Protein AF-A8UHF2-F1 (afdb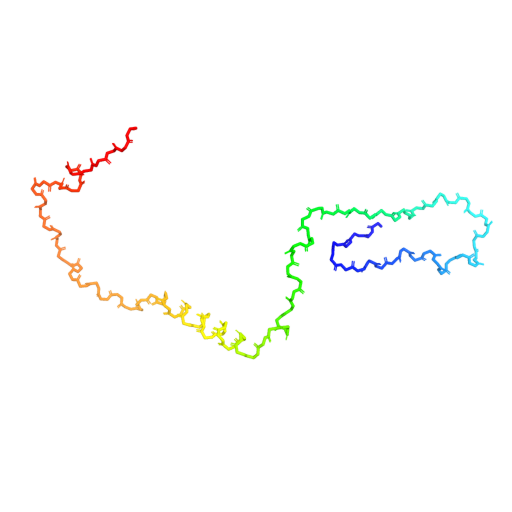_monomer_lite)

Sequence (101 aa):
MDVAIFSEVEKCAMEAFEMEQAEITKKSCCKDEIDVLEGLNQLTTNSFEDLDDIQKQVLFAYSYAYINLFEGLANSVIPHKDYSPPNLIKDIQVLDETYLI

Secondary structure (DSSP, 8-state):
----SSSPPPPPTTTTTTTT-TT--------------TTGGGS----GGGS-HHHHHHHHHHHHHHHHHT---TT---TTTTPPPP--SS-HHHHT-----

Foldseek 3Di:
DFDDDPDDDDDDPCVVVVVPPPDDPDDPPDDDDDDDDPPCVPDDPDDPVNDDPVRNVCVVVVVVCVVVVPPPDPDPPPVCPVPDPPDDPDDVCVVPDDDDD

Structure (mmCIF, N/CA/C/O backbone):
data_AF-A8UHF2-F1
#
_entry.id   AF-A8UHF2-F1
#
loop_
_atom_site.group_PDB
_atom_site.id
_atom_site.type_symbol
_atom_site.label_atom_id
_atom_site.label_alt_id
_atom_site.label_comp_id
_atom_site.label_asym_id
_atom_site.label_entity_id
_atom_site.label_seq_id
_atom_site.pdbx_PDB_ins_code
_atom_site.Cartn_x
_atom_site.Cartn_y
_atom_site.Cartn_z
_atom_site.occupancy
_atom_site.B_iso_or_equiv
_atom_site.auth_seq_id
_atom_site.auth_comp_id
_atom_site.auth_asym_id
_atom_site.auth_atom_id
_atom_site.pdbx_PDB_model_num
ATOM 1 N N . MET A 1 1 ? -24.783 22.459 20.711 1.00 59.94 1 MET A N 1
ATOM 2 C CA . MET A 1 1 ? -25.272 21.524 19.679 1.00 59.94 1 MET A CA 1
ATOM 3 C C . MET A 1 1 ? -24.031 20.795 19.266 1.00 59.94 1 MET A C 1
ATOM 5 O O . MET A 1 1 ? -23.180 21.371 18.600 1.00 59.94 1 MET A O 1
ATOM 9 N N . ASP A 1 2 ? -23.891 19.609 19.824 1.00 59.12 2 ASP A N 1
ATOM 10 C CA . ASP A 1 2 ? -22.667 18.834 19.833 1.00 59.12 2 ASP A CA 1
ATOM 11 C C . ASP A 1 2 ? -22.968 17.598 18.997 1.00 59.12 2 ASP A C 1
ATOM 13 O O . ASP A 1 2 ? -23.992 16.946 19.198 1.00 59.12 2 ASP A O 1
ATOM 17 N N . VAL A 1 3 ? -22.140 17.344 17.987 1.00 68.56 3 VAL A N 1
ATOM 18 C CA . VAL A 1 3 ? -22.387 16.298 16.992 1.00 68.56 3 VAL A CA 1
ATOM 19 C C . VAL A 1 3 ? -21.206 15.343 17.020 1.00 68.56 3 VAL A C 1
ATOM 21 O O . VAL A 1 3 ? -20.083 15.743 16.717 1.00 68.56 3 VAL A O 1
ATOM 24 N N . ALA A 1 4 ? -21.460 14.081 17.355 1.00 66.94 4 ALA A N 1
ATOM 25 C CA . ALA A 1 4 ? -20.502 13.001 17.167 1.00 66.94 4 ALA A CA 1
ATOM 2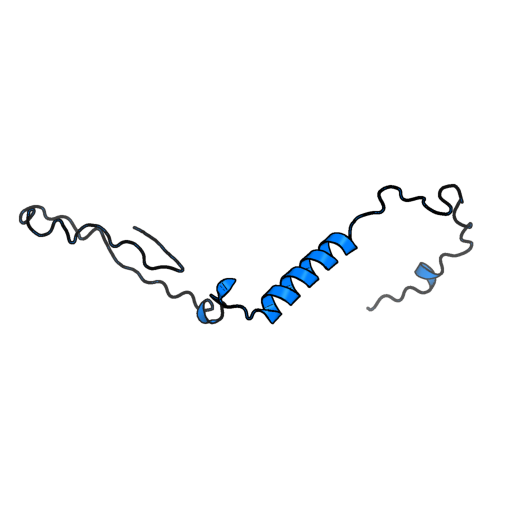6 C C . ALA A 1 4 ? -21.122 11.903 16.302 1.00 66.94 4 ALA A C 1
ATOM 28 O O . ALA A 1 4 ? -22.307 11.601 16.402 1.00 66.94 4 ALA A O 1
ATOM 29 N N . ILE A 1 5 ? -20.295 11.339 15.424 1.00 69.62 5 ILE A N 1
ATOM 30 C CA . ILE A 1 5 ? -20.711 10.353 14.417 1.00 69.62 5 ILE A CA 1
ATOM 31 C C . ILE A 1 5 ? -20.397 8.921 14.886 1.00 69.62 5 ILE A C 1
ATOM 33 O O . ILE A 1 5 ? -21.080 7.982 14.494 1.00 69.62 5 ILE A O 1
ATOM 37 N N . PHE A 1 6 ? -19.380 8.746 15.741 1.00 69.81 6 PHE A N 1
ATOM 38 C CA . PHE A 1 6 ? -18.844 7.428 16.123 1.00 69.81 6 PHE A CA 1
ATOM 39 C C . PHE A 1 6 ? -18.702 7.213 17.637 1.00 69.81 6 PHE A C 1
ATOM 41 O O . PHE A 1 6 ? -18.254 6.153 18.064 1.00 69.81 6 PHE A O 1
ATOM 48 N N . SER A 1 7 ? -19.042 8.206 18.456 1.00 65.31 7 SER A N 1
ATOM 49 C CA . SER A 1 7 ? -18.893 8.159 19.912 1.00 65.31 7 SER A CA 1
ATOM 50 C C . SER A 1 7 ? -20.069 8.850 20.584 1.00 65.31 7 SER A C 1
ATOM 52 O O . SER A 1 7 ? -20.721 9.695 19.971 1.00 65.31 7 SER A O 1
ATOM 54 N N . GLU A 1 8 ? -20.322 8.523 21.849 1.00 64.31 8 GLU A N 1
ATOM 55 C CA . GLU A 1 8 ? -21.281 9.287 22.644 1.00 64.31 8 GLU A CA 1
ATOM 56 C C . GLU A 1 8 ? -20.810 10.741 22.766 1.00 64.31 8 GLU A C 1
ATOM 58 O O . GLU A 1 8 ? -19.623 11.013 22.972 1.00 64.31 8 GLU A O 1
ATOM 63 N N . VAL A 1 9 ? -21.742 11.674 22.579 1.00 70.12 9 VAL A N 1
ATOM 64 C CA . VAL A 1 9 ? -21.490 13.104 22.759 1.00 70.12 9 VAL A CA 1
ATOM 65 C C . VAL A 1 9 ? -21.748 13.478 24.209 1.00 70.12 9 VAL A C 1
ATOM 67 O O . VAL A 1 9 ? -22.684 12.978 24.835 1.00 70.12 9 VAL A O 1
ATOM 70 N N . GLU A 1 10 ? -20.933 14.385 24.736 1.00 66.25 10 GLU A N 1
ATOM 71 C CA . GLU A 1 10 ? -21.162 14.962 26.054 1.00 66.25 10 GLU A CA 1
ATOM 72 C C . GLU A 1 10 ? -22.504 15.705 26.048 1.00 66.25 10 GLU A C 1
ATOM 74 O O . GLU A 1 10 ? -22.753 16.576 25.209 1.00 66.25 10 GLU A O 1
ATOM 79 N N . LYS A 1 11 ? -23.411 15.309 26.946 1.00 66.62 11 LYS A N 1
ATOM 80 C CA . LYS A 1 11 ? -24.748 15.899 27.007 1.00 66.62 11 LYS A CA 1
ATOM 81 C C . LYS A 1 11 ? -24.654 17.367 27.411 1.00 66.62 11 LYS A C 1
ATOM 83 O O . LYS A 1 11 ? -23.874 17.746 28.282 1.00 66.62 11 LYS A O 1
ATOM 88 N N . CYS A 1 12 ? -25.504 18.187 26.796 1.00 64.88 12 CYS A N 1
ATOM 89 C CA . CYS A 1 12 ? -25.688 19.593 27.142 1.00 64.88 12 CYS A CA 1
ATOM 90 C C . CYS A 1 12 ? -25.879 19.732 28.667 1.00 64.88 12 CYS A C 1
ATOM 92 O O . CYS A 1 12 ? -26.766 19.102 29.237 1.00 64.88 12 CYS A O 1
ATOM 94 N N . ALA A 1 13 ? -25.034 20.539 29.321 1.00 61.38 13 ALA A N 1
ATOM 95 C CA . ALA A 1 13 ? -24.869 20.653 30.780 1.00 61.38 13 ALA A CA 1
ATOM 96 C C . ALA A 1 13 ? -26.072 21.261 31.550 1.00 61.38 13 ALA A C 1
ATOM 98 O O . ALA A 1 13 ? -25.900 22.008 32.513 1.00 61.38 13 ALA A O 1
ATO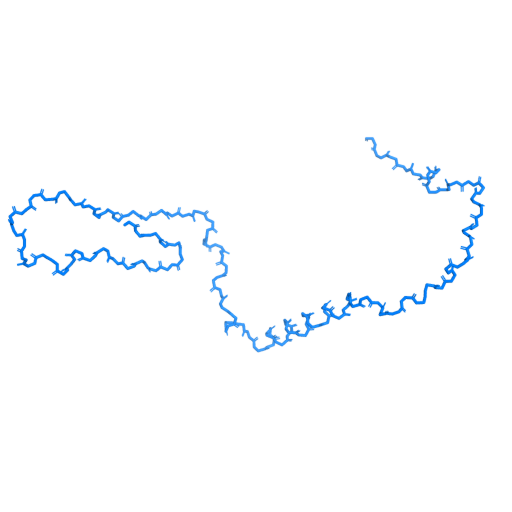M 99 N N . MET A 1 14 ? -27.304 20.976 31.126 1.00 58.66 14 MET A N 1
ATOM 100 C CA . MET A 1 14 ? -28.538 21.428 31.770 1.00 58.66 14 MET A CA 1
ATOM 101 C C . MET A 1 14 ? -28.940 20.583 32.981 1.00 58.66 14 MET A C 1
ATOM 103 O O . MET A 1 14 ? -29.608 21.114 33.864 1.00 58.66 14 MET A O 1
ATOM 107 N N . GLU A 1 15 ? -28.482 19.333 33.091 1.00 55.38 15 GLU A N 1
ATOM 108 C CA . GLU A 1 15 ? -28.814 18.456 34.230 1.00 55.38 15 GLU A CA 1
ATOM 109 C C . GLU A 1 15 ? -28.285 19.006 35.577 1.00 55.38 15 GLU A C 1
ATOM 111 O O . GLU A 1 15 ? -28.836 18.710 36.634 1.00 55.38 15 GLU A O 1
ATOM 116 N N . ALA A 1 16 ? -27.263 19.874 35.561 1.00 52.41 16 ALA A N 1
ATOM 117 C CA . ALA A 1 16 ? -26.703 20.501 36.765 1.00 52.41 16 ALA A CA 1
ATOM 118 C C . ALA A 1 16 ? -27.409 21.806 37.197 1.00 52.41 16 ALA A C 1
ATOM 120 O O . ALA A 1 16 ? -27.180 22.280 38.308 1.00 52.41 16 ALA A O 1
ATOM 121 N N . PHE A 1 17 ? -28.254 22.400 36.344 1.00 48.91 17 PHE A N 1
ATOM 122 C CA . PHE A 1 17 ? -28.869 23.718 36.583 1.00 48.91 17 PHE A CA 1
ATOM 123 C C . PHE A 1 17 ? -30.347 23.663 37.005 1.00 48.91 17 PHE A C 1
ATOM 125 O O . PHE A 1 17 ? -30.920 24.700 37.351 1.00 48.91 17 PHE A O 1
ATOM 132 N N . GLU A 1 18 ? -30.971 22.479 37.029 1.00 50.31 18 GLU A N 1
ATOM 133 C CA . GLU A 1 18 ? -32.400 22.323 37.352 1.00 50.31 18 GLU A CA 1
ATOM 134 C C . GLU A 1 18 ? -32.764 22.677 38.808 1.00 50.31 18 GLU A C 1
ATOM 136 O O . GLU A 1 18 ? -33.935 22.917 39.096 1.00 50.31 18 GLU A O 1
ATOM 141 N N . MET A 1 19 ? -31.794 22.789 39.726 1.00 47.03 19 MET A N 1
ATOM 142 C CA . MET A 1 19 ? -32.079 23.155 41.123 1.00 47.03 19 MET A CA 1
ATOM 143 C C . MET A 1 19 ? -32.207 24.664 41.401 1.00 47.03 19 MET A C 1
ATOM 145 O O . MET A 1 19 ? -32.701 25.010 42.470 1.00 47.03 19 MET A O 1
ATOM 149 N N . GLU A 1 20 ? -31.815 25.572 40.493 1.00 46.84 20 GLU A N 1
ATOM 150 C CA . GLU A 1 20 ? -31.708 27.008 40.846 1.00 46.84 20 GLU A CA 1
ATOM 151 C C . GLU A 1 20 ? -32.494 28.009 39.975 1.00 46.84 20 GLU A C 1
ATOM 153 O O . GLU A 1 20 ? -32.496 29.197 40.290 1.00 46.84 20 GLU A O 1
ATOM 158 N N . GLN A 1 21 ? -33.200 27.606 38.912 1.00 45.44 21 GLN A N 1
ATOM 159 C CA . GLN A 1 21 ? -33.821 28.576 37.980 1.00 45.44 21 GLN A CA 1
ATOM 160 C C . GLN A 1 21 ? -35.299 28.317 37.654 1.00 45.44 21 GLN A C 1
ATOM 162 O O . GLN A 1 21 ? -35.717 28.363 36.500 1.00 45.44 21 GLN A O 1
ATOM 167 N N . ALA A 1 22 ? -36.129 28.165 38.688 1.00 47.22 22 ALA A N 1
ATOM 168 C CA . ALA A 1 22 ? -37.589 28.078 38.557 1.00 47.22 22 ALA A CA 1
ATOM 169 C C . ALA A 1 22 ? -38.294 29.349 38.007 1.00 47.22 22 ALA A C 1
ATOM 171 O O . ALA A 1 22 ? -39.518 29.356 37.922 1.00 47.22 22 ALA A O 1
ATOM 172 N N . GLU A 1 23 ? -37.583 30.412 37.601 1.00 48.62 23 GLU A N 1
ATOM 173 C CA . GLU A 1 23 ? -38.216 31.668 37.146 1.00 48.62 23 GLU A CA 1
ATOM 174 C C . GLU A 1 23 ? -37.841 32.163 35.743 1.00 48.62 23 GLU A C 1
AT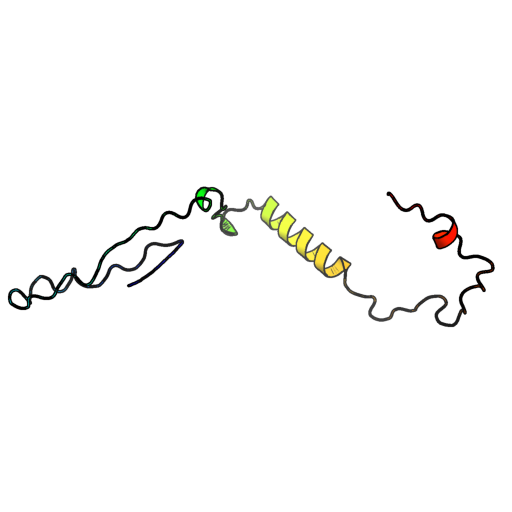OM 176 O O . GLU A 1 23 ? -38.358 33.191 35.306 1.00 48.62 23 GLU A O 1
ATOM 181 N N . ILE A 1 24 ? -37.013 31.456 34.970 1.00 46.44 24 ILE A N 1
ATOM 182 C CA . ILE A 1 24 ? -36.679 31.930 33.620 1.00 46.44 24 ILE A CA 1
ATOM 183 C C . ILE A 1 24 ? -37.263 30.981 32.582 1.00 46.44 24 ILE A C 1
ATOM 185 O O . ILE A 1 24 ? -36.731 29.910 32.314 1.00 46.44 24 ILE A O 1
ATOM 189 N N . THR A 1 25 ? -38.355 31.421 31.959 1.00 52.06 25 THR A N 1
ATOM 190 C CA . THR A 1 25 ? -38.971 30.849 30.755 1.00 52.06 25 THR A CA 1
ATOM 191 C C . THR A 1 25 ? -37.991 30.870 29.573 1.00 52.06 25 THR A C 1
ATOM 193 O O . THR A 1 25 ? -38.104 31.660 28.638 1.00 52.06 25 THR A O 1
ATOM 196 N N . LYS A 1 26 ? -36.983 29.999 29.593 1.00 47.03 26 LYS A N 1
ATOM 197 C CA . LYS A 1 26 ? -36.077 29.770 28.467 1.00 47.03 26 LYS A CA 1
ATOM 198 C C . LYS A 1 26 ? -36.518 28.504 27.752 1.00 47.03 26 LYS A C 1
ATOM 200 O O . LYS A 1 26 ? -36.513 27.419 28.317 1.00 47.03 26 LYS A O 1
ATOM 205 N N . LYS A 1 27 ? -36.940 28.679 26.497 1.00 49.78 27 LYS A N 1
ATOM 206 C CA . LYS A 1 27 ? -37.211 27.591 25.549 1.00 49.78 27 LYS A CA 1
ATOM 207 C C . LYS A 1 27 ? -36.078 26.560 25.630 1.00 49.78 27 LYS A C 1
ATOM 209 O O . LYS A 1 27 ? -34.918 26.965 25.614 1.00 49.78 27 LYS A O 1
ATOM 214 N N . SER A 1 28 ? -36.418 25.272 25.695 1.00 56.25 28 SER A N 1
ATOM 215 C CA . SER A 1 28 ? -35.467 24.155 25.677 1.00 56.25 28 SER A CA 1
ATOM 216 C C . SER A 1 28 ? -34.510 24.310 24.488 1.00 56.25 28 SER A C 1
ATOM 218 O O . SER A 1 28 ? -34.897 24.098 23.340 1.00 56.25 28 SER A O 1
ATOM 220 N N . CYS A 1 29 ? -33.284 24.773 24.735 1.00 63.38 29 CYS A N 1
ATOM 221 C CA . CYS A 1 29 ? -32.311 25.064 23.678 1.00 63.38 29 CYS A CA 1
ATOM 222 C C . CYS A 1 29 ? -31.518 23.828 23.241 1.00 63.38 29 CYS A C 1
ATOM 224 O O . CYS A 1 29 ? -30.770 23.900 22.270 1.00 63.38 29 CYS A O 1
ATOM 226 N N . CYS A 1 30 ? -31.683 22.714 23.953 1.00 65.31 30 CYS A N 1
ATOM 227 C CA . CYS A 1 30 ? -31.034 21.450 23.661 1.00 65.31 30 CYS A CA 1
ATOM 228 C C . CYS A 1 30 ? -32.096 20.476 23.138 1.00 65.31 30 CYS A C 1
ATOM 230 O O . CYS A 1 30 ? -33.075 20.173 23.819 1.00 65.31 30 CYS A O 1
ATOM 232 N N . LYS A 1 31 ? -31.942 20.095 21.867 1.00 67.62 31 LYS A N 1
ATOM 233 C CA . LYS A 1 31 ? -32.763 19.101 21.181 1.00 67.62 31 LYS A CA 1
ATOM 234 C C . LYS A 1 31 ? -31.820 17.992 20.745 1.00 67.62 31 LYS A C 1
ATOM 236 O O . LYS A 1 31 ? -30.951 18.234 19.912 1.00 67.62 31 LYS A O 1
ATOM 241 N N . ASP A 1 32 ? -31.991 16.823 21.340 1.00 67.88 32 ASP A N 1
ATOM 242 C CA . ASP A 1 32 ? -31.219 15.644 20.977 1.00 67.88 32 ASP A CA 1
ATOM 243 C C . ASP A 1 32 ? -31.832 15.057 19.701 1.00 67.88 32 ASP A C 1
ATOM 245 O O . ASP A 1 32 ? -32.983 14.612 19.691 1.00 67.88 32 ASP A O 1
ATOM 249 N N . GLU A 1 33 ? -31.086 15.119 18.602 1.00 70.62 33 GLU A N 1
ATOM 250 C CA . GLU A 1 33 ? -31.448 14.515 17.320 1.00 70.62 33 GLU A CA 1
ATOM 251 C C . GLU A 1 33 ? -30.419 13.427 17.003 1.00 70.62 33 GLU A C 1
ATOM 253 O O . GLU A 1 33 ? -29.214 13.667 17.075 1.00 70.62 33 GLU A O 1
ATOM 258 N N . ILE A 1 34 ? -30.894 12.216 16.701 1.00 70.62 34 ILE A N 1
ATOM 259 C CA . ILE A 1 34 ? -30.050 11.086 16.303 1.00 70.62 34 ILE A CA 1
ATOM 260 C C . ILE A 1 34 ? -30.325 10.819 14.828 1.00 70.62 34 ILE A C 1
ATOM 262 O O . ILE A 1 34 ? -31.367 10.258 14.483 1.00 70.62 34 ILE A O 1
ATOM 266 N N . ASP A 1 35 ? -29.382 11.206 13.973 1.00 72.50 35 ASP A N 1
ATOM 267 C CA . ASP A 1 35 ? -29.422 10.881 12.551 1.00 72.50 35 ASP A CA 1
ATOM 268 C C . ASP A 1 35 ? -28.736 9.534 12.306 1.00 72.50 35 ASP A C 1
ATOM 270 O O . ASP A 1 35 ? -27.530 9.370 12.501 1.00 72.50 35 ASP A O 1
ATOM 274 N N . VAL A 1 36 ? -29.519 8.544 11.874 1.00 70.75 36 VAL A N 1
ATOM 275 C CA . VAL A 1 36 ? -29.006 7.220 11.509 1.00 70.75 36 VAL A CA 1
ATOM 276 C C . VAL A 1 36 ? -28.519 7.264 10.062 1.00 70.75 36 VAL A C 1
ATOM 278 O O . VAL A 1 36 ? -29.314 7.319 9.126 1.00 70.75 36 VAL A O 1
ATOM 281 N N . LEU A 1 37 ? -27.201 7.221 9.872 1.00 72.69 37 LEU A N 1
ATOM 282 C CA . LEU A 1 37 ? -26.584 7.127 8.550 1.00 72.69 37 LEU A CA 1
ATOM 283 C C . LEU A 1 37 ? -26.589 5.663 8.078 1.00 72.69 37 LEU A C 1
ATOM 285 O O . LEU A 1 37 ? -25.782 4.841 8.526 1.00 72.69 37 LEU A O 1
ATOM 289 N N . GLU A 1 38 ? -27.505 5.325 7.167 1.00 71.12 38 GLU A N 1
ATOM 290 C CA . GLU A 1 38 ? -27.548 4.006 6.525 1.00 71.12 38 GLU A CA 1
ATOM 291 C C . GLU A 1 38 ? -26.220 3.707 5.803 1.00 71.12 38 GLU A C 1
ATOM 293 O O . GLU A 1 38 ? -25.759 4.480 4.966 1.00 71.12 38 GLU A O 1
ATOM 298 N N . GLY A 1 39 ? -25.590 2.575 6.137 1.00 69.06 39 GLY A N 1
ATOM 299 C CA . GLY A 1 39 ? -24.312 2.129 5.560 1.00 69.06 39 GLY A CA 1
ATOM 300 C C . GLY A 1 39 ? -23.150 2.058 6.556 1.00 69.06 39 GLY A C 1
ATOM 301 O O . GLY A 1 39 ? -22.258 1.231 6.375 1.00 69.06 39 GLY A O 1
ATOM 302 N N . LEU A 1 40 ? -23.194 2.814 7.663 1.00 68.19 40 LEU A N 1
ATOM 303 C CA . LEU A 1 40 ? -22.152 2.745 8.704 1.00 68.19 40 LEU A CA 1
ATOM 304 C C . LEU A 1 40 ? -22.149 1.412 9.477 1.00 68.19 40 LEU A C 1
ATOM 306 O O . LEU A 1 40 ? -21.128 1.047 10.047 1.00 68.19 40 LEU A O 1
ATOM 310 N N . ASN A 1 41 ? -23.241 0.640 9.435 1.00 67.62 41 ASN A N 1
ATOM 311 C CA . ASN A 1 41 ? -23.322 -0.698 10.046 1.00 67.62 41 ASN A CA 1
ATOM 312 C C . ASN A 1 41 ? -22.351 -1.729 9.441 1.00 67.62 41 ASN A C 1
ATOM 314 O O . ASN A 1 41 ? -22.156 -2.790 10.026 1.00 67.62 41 ASN A O 1
ATOM 318 N N . GLN A 1 42 ? -21.792 -1.463 8.256 1.00 69.62 42 GLN A N 1
ATOM 319 C CA . GLN A 1 42 ? -20.842 -2.361 7.588 1.00 69.62 42 GLN A CA 1
ATOM 320 C C . GLN A 1 42 ? -19.384 -1.936 7.794 1.00 69.62 42 GLN A C 1
ATOM 322 O O . GLN A 1 42 ? -18.478 -2.609 7.304 1.00 69.62 42 GLN A O 1
ATOM 327 N N . LEU A 1 43 ? -19.142 -0.820 8.486 1.00 70.62 43 LEU A N 1
ATOM 328 C CA . LEU A 1 43 ? -17.790 -0.374 8.774 1.00 70.62 43 LEU A CA 1
ATOM 329 C C . LEU A 1 43 ? -17.200 -1.223 9.891 1.00 70.62 43 LEU A C 1
ATOM 331 O O . LEU A 1 43 ? -17.740 -1.309 10.992 1.00 70.62 43 LEU A O 1
ATOM 335 N N . THR A 1 44 ? -16.056 -1.826 9.606 1.00 65.44 44 THR A N 1
ATOM 336 C CA . THR A 1 44 ? -15.268 -2.535 10.602 1.00 65.44 44 THR A CA 1
ATOM 337 C C . THR A 1 44 ? -14.680 -1.513 11.576 1.00 65.44 44 THR A C 1
ATOM 339 O O . THR A 1 44 ? -13.744 -0.797 11.233 1.00 65.44 44 THR A O 1
ATOM 342 N N . THR A 1 45 ? -15.214 -1.434 12.795 1.00 72.50 45 THR A N 1
ATOM 343 C CA . THR A 1 45 ? -14.718 -0.550 13.869 1.00 72.50 45 THR A CA 1
ATOM 344 C C . THR A 1 45 ? -13.539 -1.155 14.635 1.00 72.50 45 THR A C 1
ATOM 346 O O . THR A 1 45 ? -13.291 -0.783 15.779 1.00 72.50 45 THR A O 1
ATOM 349 N N . ASN A 1 46 ? -12.844 -2.124 14.039 1.00 78.19 46 ASN A N 1
ATOM 350 C CA . ASN A 1 46 ? -11.770 -2.839 14.712 1.00 78.19 46 ASN A CA 1
ATOM 351 C C . ASN A 1 46 ? -10.538 -1.935 14.832 1.00 78.19 46 ASN A C 1
ATOM 353 O O . ASN A 1 46 ? -10.085 -1.330 13.857 1.00 78.19 46 ASN A O 1
ATOM 357 N N . SER A 1 47 ? -9.991 -1.866 16.036 1.00 82.69 47 SER A N 1
ATOM 358 C CA . SER A 1 47 ? -8.707 -1.256 16.341 1.00 82.69 47 SER A CA 1
ATOM 359 C C . SER A 1 47 ? -7.562 -2.172 15.911 1.00 82.69 47 SER A C 1
ATOM 361 O O . SER A 1 47 ? -7.722 -3.376 15.718 1.00 82.69 47 SER A O 1
ATOM 363 N N . PHE A 1 48 ? -6.355 -1.613 15.818 1.00 83.88 48 PHE A N 1
ATOM 364 C CA . PHE A 1 48 ? -5.141 -2.402 15.609 1.00 83.88 48 PHE A CA 1
ATOM 365 C C . PHE A 1 48 ? -4.961 -3.487 16.682 1.00 83.88 48 PHE A C 1
ATOM 367 O O . PHE A 1 48 ? -4.394 -4.544 16.407 1.00 83.88 48 PHE A O 1
ATOM 374 N N . GLU A 1 49 ? -5.455 -3.245 17.899 1.00 88.12 49 GLU A N 1
ATOM 375 C CA . GLU A 1 49 ? -5.372 -4.219 18.987 1.00 88.12 49 GLU A CA 1
ATOM 376 C C . GLU A 1 49 ? -6.210 -5.477 18.732 1.00 88.12 49 GLU A C 1
ATOM 378 O O . GLU A 1 49 ? -5.778 -6.552 19.148 1.00 88.12 49 GLU A O 1
ATOM 383 N N . ASP A 1 50 ? -7.294 -5.365 17.958 1.00 90.50 50 ASP A N 1
ATOM 384 C CA . ASP A 1 50 ? -8.230 -6.457 17.654 1.00 90.50 50 ASP A CA 1
ATOM 385 C C . ASP A 1 50 ? -7.678 -7.472 16.640 1.00 90.50 50 ASP A C 1
ATOM 387 O O . ASP A 1 50 ? -8.290 -8.510 16.396 1.00 90.50 50 ASP A O 1
ATOM 391 N N . LEU A 1 51 ? -6.531 -7.178 16.020 1.00 90.12 51 LEU A N 1
ATOM 392 C CA . LEU A 1 51 ? -5.869 -8.090 15.091 1.00 90.12 51 LEU A CA 1
ATOM 393 C C . LEU A 1 51 ? -5.135 -9.205 15.846 1.00 90.12 51 LEU A C 1
ATOM 395 O O . LEU A 1 51 ? -4.408 -8.942 16.811 1.00 90.12 51 LEU A O 1
ATOM 399 N N . ASP A 1 52 ? -5.226 -10.434 15.340 1.00 94.00 52 ASP A N 1
ATOM 400 C CA . ASP A 1 52 ? -4.413 -11.548 15.835 1.00 94.00 52 ASP A CA 1
ATOM 401 C C . ASP A 1 52 ? -2.914 -11.276 15.620 1.00 94.00 52 ASP A C 1
ATOM 403 O O . ASP A 1 52 ? -2.512 -10.589 14.674 1.00 94.00 52 ASP A O 1
ATOM 407 N N . ASP A 1 53 ? -2.057 -11.886 16.440 1.00 94.88 53 ASP A N 1
ATOM 408 C CA . ASP A 1 53 ? -0.599 -11.696 16.364 1.00 94.88 53 ASP A CA 1
ATOM 409 C C . ASP A 1 53 ? -0.033 -12.012 14.972 1.00 94.88 53 ASP A C 1
ATOM 411 O O . ASP A 1 53 ? 0.808 -11.281 14.442 1.00 94.88 53 ASP A O 1
ATOM 415 N N . ILE A 1 54 ? -0.552 -13.063 14.330 1.00 96.50 54 ILE A N 1
ATOM 416 C CA . ILE A 1 54 ? -0.160 -13.437 12.966 1.00 96.50 54 ILE A CA 1
ATOM 417 C C . ILE A 1 54 ? -0.566 -12.343 11.971 1.00 96.50 54 ILE A C 1
ATOM 419 O O . ILE A 1 54 ? 0.219 -11.996 11.091 1.00 96.50 54 ILE A O 1
ATOM 423 N N . GLN A 1 55 ? -1.763 -11.768 12.107 1.00 94.75 55 GLN A N 1
ATOM 424 C CA . GLN A 1 55 ? -2.241 -10.707 11.217 1.00 94.75 55 GLN A CA 1
ATOM 425 C C . GLN A 1 55 ? -1.400 -9.437 11.371 1.00 94.75 55 GLN A C 1
ATOM 427 O O . GLN A 1 55 ? -1.003 -8.845 10.366 1.00 94.75 55 GLN A O 1
ATOM 432 N N . LYS A 1 56 ? -1.054 -9.063 12.610 1.00 94.94 56 LYS A N 1
ATOM 433 C CA . LYS A 1 56 ? -0.140 -7.947 12.904 1.00 94.94 56 LYS A CA 1
ATOM 434 C C . LYS A 1 56 ? 1.226 -8.166 12.252 1.00 94.94 56 LYS A C 1
ATOM 436 O O . LYS A 1 56 ? 1.756 -7.267 11.597 1.00 94.94 56 LYS A O 1
ATOM 441 N N . GLN A 1 57 ? 1.777 -9.374 12.373 1.00 95.62 57 GLN A N 1
ATOM 442 C CA . GLN A 1 57 ? 3.082 -9.713 11.810 1.00 95.62 57 GLN A CA 1
ATOM 443 C C . GLN A 1 57 ? 3.077 -9.726 10.275 1.00 95.62 57 GLN A C 1
ATOM 445 O O . GLN A 1 57 ? 4.010 -9.211 9.656 1.00 95.62 57 GLN A O 1
ATOM 450 N N . VAL A 1 58 ? 2.016 -10.251 9.656 1.00 96.56 58 VAL A N 1
ATOM 451 C CA . VAL A 1 58 ? 1.827 -10.216 8.199 1.00 96.56 58 VAL A CA 1
ATOM 452 C C . VAL A 1 58 ? 1.692 -8.778 7.704 1.00 96.56 58 VAL A C 1
ATOM 454 O O . VAL A 1 58 ? 2.363 -8.414 6.742 1.00 96.56 58 VAL A O 1
ATOM 457 N N . LEU A 1 59 ? 0.880 -7.948 8.367 1.00 95.00 59 LEU A N 1
ATOM 458 C CA . LEU A 1 59 ? 0.690 -6.545 7.998 1.00 95.00 59 LEU A CA 1
ATOM 459 C C . LEU A 1 59 ? 2.013 -5.771 8.045 1.00 95.00 59 LEU A C 1
ATOM 461 O O . LEU A 1 59 ? 2.353 -5.065 7.094 1.00 95.00 59 LEU A O 1
ATOM 465 N N . PHE A 1 60 ? 2.787 -5.954 9.117 1.00 94.56 60 PHE A N 1
ATOM 466 C CA . PHE A 1 60 ? 4.107 -5.347 9.251 1.00 94.56 60 PHE A CA 1
ATOM 467 C C . PHE A 1 60 ? 5.049 -5.803 8.131 1.00 94.56 60 PHE A C 1
ATOM 469 O O . PHE A 1 60 ? 5.585 -4.968 7.403 1.00 94.56 60 PHE A O 1
ATOM 476 N N . ALA A 1 61 ? 5.202 -7.116 7.935 1.00 95.44 61 ALA A N 1
ATOM 477 C CA . ALA A 1 61 ? 6.093 -7.669 6.919 1.00 95.44 61 ALA A CA 1
ATOM 478 C C . ALA A 1 61 ? 5.706 -7.224 5.500 1.00 95.44 61 ALA A C 1
ATOM 480 O O . ALA A 1 61 ? 6.573 -6.838 4.717 1.00 95.44 61 ALA A O 1
ATOM 481 N N . TYR A 1 62 ? 4.407 -7.226 5.191 1.00 94.94 62 TYR A N 1
ATOM 482 C CA . TYR A 1 62 ? 3.879 -6.760 3.914 1.00 94.94 62 TYR A CA 1
ATOM 483 C C . TYR A 1 62 ? 4.172 -5.276 3.693 1.00 94.94 62 TYR A C 1
ATOM 485 O O . TYR A 1 62 ? 4.731 -4.919 2.659 1.00 94.94 62 TYR A O 1
ATOM 493 N N . SER A 1 63 ? 3.858 -4.415 4.669 1.00 93.75 63 SER A N 1
ATOM 494 C CA . SER A 1 63 ? 4.124 -2.975 4.560 1.00 93.75 63 SER A CA 1
ATOM 495 C C . SER A 1 63 ? 5.611 -2.678 4.367 1.00 93.75 63 SER A C 1
ATOM 497 O O . SER A 1 63 ? 5.978 -1.879 3.507 1.00 93.75 63 SER A O 1
ATOM 499 N N . TYR A 1 64 ? 6.474 -3.379 5.107 1.00 91.69 64 TYR A N 1
ATOM 500 C CA . TYR A 1 64 ? 7.916 -3.221 5.020 1.00 91.69 64 TYR A CA 1
ATOM 501 C C . TYR A 1 64 ? 8.430 -3.654 3.646 1.00 91.69 64 TYR A C 1
ATOM 503 O O . TYR A 1 64 ? 9.148 -2.901 2.991 1.00 91.69 64 TYR A O 1
ATOM 511 N N . ALA A 1 65 ? 8.027 -4.832 3.167 1.00 92.12 65 ALA A N 1
ATOM 512 C CA . ALA A 1 65 ? 8.404 -5.309 1.841 1.00 92.12 65 ALA A CA 1
ATOM 513 C C . ALA A 1 65 ? 7.913 -4.361 0.735 1.00 92.12 65 ALA A C 1
ATOM 515 O O . ALA A 1 65 ? 8.669 -4.046 -0.179 1.00 92.12 65 ALA A O 1
ATOM 516 N N . TYR A 1 66 ? 6.679 -3.867 0.843 1.00 89.81 66 TYR A N 1
ATOM 517 C CA . TYR A 1 66 ? 6.079 -2.966 -0.137 1.00 89.81 66 TYR A CA 1
ATOM 518 C C . TYR A 1 66 ? 6.821 -1.628 -0.236 1.00 89.81 66 TYR A C 1
ATOM 520 O O . TYR A 1 66 ? 7.086 -1.164 -1.340 1.00 89.81 66 TYR A O 1
ATOM 528 N N . ILE A 1 67 ? 7.205 -1.023 0.894 1.00 87.94 67 ILE A N 1
ATOM 529 C CA . ILE A 1 67 ? 7.976 0.234 0.901 1.00 87.94 67 ILE A CA 1
ATOM 530 C C . ILE A 1 67 ? 9.323 0.048 0.190 1.00 87.94 67 ILE A C 1
ATOM 532 O O . ILE A 1 67 ? 9.699 0.866 -0.646 1.00 87.94 67 ILE A O 1
ATOM 536 N N . ASN A 1 68 ? 10.024 -1.049 0.482 1.00 81.31 68 ASN A N 1
ATOM 537 C CA . ASN A 1 68 ? 11.335 -1.330 -0.107 1.00 81.31 68 ASN A CA 1
ATOM 538 C C . ASN A 1 68 ? 11.252 -1.778 -1.577 1.00 81.31 68 ASN A C 1
ATOM 540 O O . ASN A 1 68 ? 12.237 -1.684 -2.303 1.00 81.31 68 ASN A O 1
ATOM 544 N N . LEU A 1 69 ? 10.088 -2.241 -2.045 1.00 81.12 69 LEU A N 1
ATOM 545 C CA . LEU A 1 69 ? 9.895 -2.656 -3.437 1.00 81.12 69 LEU A CA 1
ATOM 546 C C . LEU A 1 69 ? 10.042 -1.488 -4.425 1.00 81.12 69 LEU A C 1
ATOM 548 O O . LEU A 1 69 ? 10.436 -1.699 -5.570 1.00 81.12 69 LEU A O 1
ATOM 552 N N . PHE A 1 70 ? 9.737 -0.266 -3.983 1.00 71.19 70 PHE A N 1
ATOM 553 C CA . PHE A 1 70 ? 9.769 0.942 -4.811 1.00 71.19 70 PHE A CA 1
ATOM 554 C C . PHE A 1 70 ? 10.922 1.885 -4.469 1.00 71.19 70 PHE A C 1
ATOM 556 O O . PHE A 1 70 ? 10.937 3.021 -4.951 1.00 71.19 70 PHE A O 1
ATOM 563 N N . GLU A 1 71 ? 11.895 1.447 -3.665 1.00 66.62 71 GLU A N 1
ATOM 564 C CA . GLU A 1 71 ? 13.108 2.228 -3.446 1.00 66.62 71 GLU A CA 1
ATOM 565 C C . GLU A 1 71 ? 13.864 2.314 -4.783 1.00 66.62 71 GLU A C 1
ATOM 567 O O . GLU A 1 71 ? 14.454 1.349 -5.273 1.00 66.62 71 GLU A O 1
ATOM 572 N N . GLY A 1 72 ? 13.745 3.465 -5.452 1.00 67.12 72 GLY A N 1
ATOM 573 C CA . GLY A 1 72 ? 14.372 3.691 -6.748 1.00 67.12 72 GLY A CA 1
ATOM 574 C C . GLY A 1 72 ? 15.882 3.507 -6.633 1.00 67.12 72 GLY A C 1
ATOM 575 O O . GLY A 1 72 ? 16.487 3.996 -5.679 1.00 67.12 72 GLY A 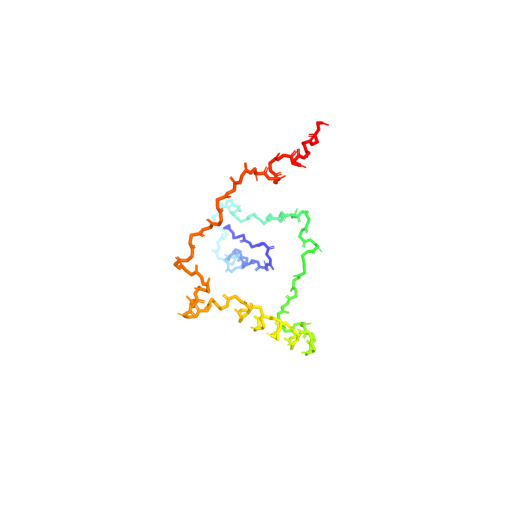O 1
ATOM 576 N N . LEU A 1 73 ? 16.498 2.815 -7.603 1.00 65.62 73 LEU A N 1
ATOM 577 C CA . LEU A 1 73 ? 17.951 2.633 -7.637 1.00 65.62 73 LEU A CA 1
ATOM 578 C C . LEU A 1 73 ? 18.640 3.991 -7.434 1.00 65.62 73 LEU A C 1
ATOM 580 O O . LEU A 1 73 ? 18.590 4.844 -8.324 1.00 65.62 73 LEU A O 1
ATOM 584 N N . ALA A 1 74 ? 19.321 4.156 -6.292 1.00 68.88 74 ALA A N 1
ATOM 585 C CA . ALA A 1 74 ? 20.020 5.388 -5.914 1.00 68.88 74 ALA A CA 1
ATOM 586 C C . ALA A 1 74 ? 20.987 5.877 -7.006 1.00 68.88 74 ALA A C 1
ATOM 588 O O . ALA A 1 74 ? 21.242 7.068 -7.140 1.00 68.88 74 ALA A O 1
ATOM 589 N N . ASN A 1 75 ? 21.482 4.945 -7.822 1.00 67.25 75 ASN A N 1
ATOM 590 C CA . ASN A 1 75 ? 22.180 5.213 -9.065 1.00 67.25 75 ASN A CA 1
ATOM 591 C C . ASN A 1 75 ? 21.598 4.297 -10.141 1.00 67.25 75 ASN A C 1
ATOM 593 O O . ASN A 1 75 ? 22.028 3.153 -10.284 1.00 67.25 75 ASN A O 1
ATOM 597 N N . SER A 1 76 ? 20.617 4.781 -10.905 1.00 64.19 76 SER A N 1
ATOM 598 C CA . SER A 1 76 ? 20.262 4.132 -12.168 1.00 64.19 76 SER A CA 1
ATOM 599 C C . SER A 1 76 ? 21.463 4.245 -13.105 1.00 64.19 76 SER A C 1
ATOM 601 O O . SER A 1 76 ? 21.606 5.220 -13.844 1.00 64.19 76 SER A O 1
ATOM 603 N N . VAL A 1 77 ? 22.355 3.254 -13.078 1.00 67.69 77 VAL A N 1
ATOM 604 C CA . VAL A 1 77 ? 23.218 2.979 -14.224 1.00 67.69 77 VAL A CA 1
ATOM 605 C C . VAL A 1 77 ? 22.263 2.509 -15.306 1.00 67.69 77 VAL A C 1
ATOM 607 O O . VAL A 1 77 ? 21.951 1.328 -15.369 1.00 67.69 77 VAL A O 1
ATOM 610 N N . ILE A 1 78 ? 21.713 3.452 -16.075 1.00 71.94 78 ILE A N 1
ATOM 611 C CA . ILE A 1 78 ? 20.840 3.155 -17.207 1.00 71.94 78 ILE A CA 1
ATOM 612 C C . ILE A 1 78 ? 21.721 2.402 -18.204 1.00 71.94 78 ILE A C 1
ATOM 614 O O . ILE A 1 78 ? 22.602 3.024 -18.815 1.00 71.94 78 ILE A O 1
ATOM 618 N N . PRO A 1 79 ? 21.556 1.075 -18.354 1.00 74.19 79 PRO A N 1
ATOM 619 C CA . PRO A 1 79 ? 22.299 0.348 -19.362 1.00 74.19 79 PRO A CA 1
ATOM 620 C C . PRO A 1 79 ? 21.925 0.977 -20.700 1.00 74.19 79 PRO A C 1
ATOM 622 O O . PRO A 1 79 ? 20.751 1.251 -20.943 1.00 74.19 79 PRO A O 1
ATOM 625 N N . HIS A 1 80 ? 22.914 1.244 -21.549 1.00 75.31 80 HIS A N 1
ATOM 626 C CA . HIS A 1 80 ? 22.670 1.827 -22.870 1.00 75.31 80 HIS A CA 1
ATOM 627 C C . HIS A 1 80 ? 22.126 3.270 -22.855 1.00 75.31 80 HIS A C 1
ATOM 629 O O . HIS A 1 80 ? 21.513 3.684 -23.833 1.00 75.31 80 HIS A O 1
ATOM 635 N N . LYS A 1 81 ? 22.397 4.067 -21.806 1.00 78.56 81 LYS A N 1
ATOM 636 C CA . LYS A 1 81 ? 22.051 5.507 -21.752 1.00 78.56 81 LYS A CA 1
ATOM 637 C C . LYS A 1 81 ? 22.449 6.283 -23.015 1.00 78.56 81 LYS A C 1
ATOM 639 O O . LYS A 1 81 ? 21.712 7.158 -23.455 1.00 78.56 81 LYS A O 1
ATOM 644 N N . ASP A 1 82 ? 23.606 5.945 -23.578 1.00 83.69 82 ASP A N 1
ATOM 645 C CA . ASP A 1 82 ? 24.168 6.612 -24.755 1.00 83.69 82 ASP A CA 1
ATOM 646 C C . ASP A 1 82 ? 23.863 5.864 -26.067 1.00 83.69 82 ASP A C 1
ATOM 648 O O . ASP A 1 82 ? 24.328 6.253 -27.138 1.00 83.69 82 ASP A O 1
ATOM 652 N N . TYR A 1 83 ? 23.095 4.771 -26.010 1.00 85.19 83 TYR A N 1
ATOM 653 C CA . TYR A 1 83 ? 22.667 4.052 -27.203 1.00 85.19 83 TYR A CA 1
ATOM 654 C C . TYR A 1 83 ? 21.480 4.782 -27.822 1.00 85.19 83 TYR A C 1
ATOM 656 O O . TYR A 1 83 ? 20.423 4.919 -27.207 1.00 85.19 83 TYR A O 1
ATOM 664 N N . SER A 1 84 ? 21.639 5.238 -29.062 1.00 81.81 84 SER A N 1
ATOM 665 C CA . SER A 1 84 ? 20.487 5.705 -29.829 1.00 81.81 84 SER A CA 1
ATOM 666 C C . SER A 1 84 ? 19.574 4.516 -30.128 1.00 81.81 84 SER A C 1
ATOM 668 O O . SER A 1 84 ? 20.079 3.492 -30.596 1.00 81.81 84 SER A O 1
ATOM 670 N N . PRO A 1 85 ? 18.254 4.627 -29.889 1.00 81.06 85 PRO A N 1
ATOM 671 C CA . PRO A 1 85 ? 17.308 3.596 -30.283 1.00 81.06 85 PRO A CA 1
ATOM 672 C C . PRO A 1 85 ? 17.522 3.211 -31.753 1.00 81.06 85 PRO A C 1
ATOM 674 O O . PRO A 1 85 ? 17.833 4.086 -32.569 1.00 81.06 85 PRO A O 1
ATOM 677 N N . PRO A 1 86 ? 17.365 1.930 -32.120 1.00 83.75 86 PRO A N 1
ATOM 678 C CA . PRO A 1 86 ? 17.430 1.531 -33.516 1.00 83.75 86 PRO A CA 1
ATOM 679 C C . PRO A 1 86 ? 16.441 2.356 -34.338 1.00 83.75 86 PRO A C 1
ATOM 681 O O . PRO A 1 86 ? 15.310 2.588 -33.908 1.00 83.75 86 PRO A O 1
ATOM 684 N N . ASN A 1 87 ? 16.851 2.770 -35.535 1.00 84.94 87 ASN A N 1
ATOM 685 C CA . ASN A 1 87 ? 15.939 3.443 -36.451 1.00 84.94 87 ASN A CA 1
ATOM 686 C C . ASN A 1 87 ? 14.799 2.485 -36.810 1.00 84.94 87 ASN A C 1
ATOM 688 O O . ASN A 1 87 ? 15.011 1.478 -37.492 1.00 84.94 87 ASN A O 1
ATOM 692 N N . LEU A 1 88 ? 13.593 2.800 -36.339 1.00 84.44 88 LEU A N 1
ATOM 693 C CA . LEU A 1 88 ? 12.396 2.041 -36.668 1.00 84.44 88 LEU A CA 1
ATOM 694 C C . LEU A 1 88 ? 12.095 2.227 -38.157 1.00 84.44 88 LEU A C 1
ATOM 696 O O . LEU A 1 88 ? 11.778 3.322 -38.610 1.00 84.44 88 LEU A O 1
ATOM 700 N N . ILE A 1 89 ? 12.201 1.143 -38.927 1.00 89.94 89 ILE A N 1
ATOM 701 C CA . ILE A 1 89 ? 11.799 1.131 -40.343 1.00 89.94 89 ILE A CA 1
ATOM 702 C C . ILE A 1 89 ? 10.267 1.170 -40.443 1.00 89.94 89 ILE A C 1
ATOM 704 O O . ILE A 1 89 ? 9.713 1.755 -41.372 1.00 89.94 89 ILE A O 1
ATOM 708 N N . LYS A 1 90 ? 9.584 0.535 -39.483 1.00 87.38 90 LYS A N 1
ATOM 709 C CA . LYS A 1 90 ? 8.129 0.518 -39.320 1.00 87.38 90 LYS A CA 1
ATOM 710 C C . LYS A 1 90 ? 7.791 0.437 -37.836 1.00 87.38 90 LYS A C 1
ATOM 712 O O . LYS A 1 90 ? 8.437 -0.319 -37.110 1.00 87.38 90 LYS A O 1
ATOM 717 N N . ASP A 1 91 ? 6.771 1.173 -37.418 1.00 87.06 91 ASP A N 1
ATOM 718 C CA . ASP A 1 91 ? 6.202 1.056 -36.079 1.00 87.06 91 ASP A CA 1
ATOM 719 C C . ASP A 1 91 ? 5.180 -0.086 -36.063 1.00 87.06 91 ASP A C 1
ATOM 721 O O . ASP A 1 91 ? 4.020 0.085 -36.431 1.00 87.06 91 ASP A O 1
ATOM 725 N N . ILE A 1 92 ? 5.643 -1.290 -35.723 1.00 87.25 92 ILE A N 1
ATOM 726 C CA . ILE A 1 92 ? 4.793 -2.487 -35.718 1.00 87.25 92 ILE A CA 1
ATOM 727 C C . ILE A 1 92 ? 3.699 -2.426 -34.648 1.00 87.25 92 ILE A C 1
ATOM 729 O O . ILE A 1 92 ? 2.649 -3.019 -34.846 1.00 87.25 92 ILE A O 1
ATOM 733 N N . GLN A 1 93 ? 3.914 -1.694 -33.548 1.00 81.38 93 GLN A N 1
ATOM 734 C CA . GLN A 1 93 ? 2.923 -1.581 -32.475 1.00 81.38 93 GLN A CA 1
ATOM 735 C C . GLN A 1 93 ? 1.717 -0.777 -32.947 1.00 81.38 93 GLN A C 1
ATOM 737 O O . GLN A 1 93 ? 0.589 -1.167 -32.680 1.00 81.38 93 GLN A O 1
ATOM 742 N N . VAL A 1 94 ? 1.968 0.290 -33.708 1.00 85.94 94 VAL A N 1
ATOM 743 C CA . VAL A 1 94 ? 0.920 1.074 -34.370 1.00 85.94 94 VAL A CA 1
ATOM 744 C C . VAL A 1 94 ? 0.269 0.289 -35.513 1.00 85.94 94 VAL A C 1
ATOM 746 O O . VAL A 1 94 ? -0.939 0.372 -35.707 1.00 85.94 94 VAL A O 1
ATOM 749 N N . LEU A 1 95 ? 1.048 -0.475 -36.288 1.00 85.56 95 LEU A N 1
ATOM 750 C CA . LEU A 1 95 ? 0.513 -1.259 -37.411 1.00 85.56 95 LEU A CA 1
ATOM 751 C C . LEU A 1 95 ? -0.401 -2.409 -36.969 1.00 85.56 95 LEU A C 1
ATOM 753 O O . LEU A 1 95 ? -1.356 -2.712 -37.681 1.00 85.56 95 LEU A O 1
ATOM 757 N N . ASP A 1 96 ? -0.104 -3.029 -35.827 1.00 88.38 96 ASP A N 1
ATOM 758 C CA . ASP A 1 96 ? -0.877 -4.140 -35.263 1.00 88.38 96 ASP A CA 1
ATOM 759 C C . ASP A 1 96 ? -1.911 -3.668 -34.220 1.00 88.38 96 ASP A C 1
ATOM 761 O O . ASP A 1 96 ? -2.567 -4.494 -33.579 1.00 88.38 96 ASP A O 1
ATOM 765 N N . GLU A 1 97 ? -2.084 -2.354 -34.033 1.00 88.12 97 GLU A N 1
ATOM 766 C CA . GLU A 1 97 ? -3.060 -1.825 -33.082 1.00 88.12 97 GLU A CA 1
ATOM 767 C C . GLU A 1 97 ? -4.490 -2.089 -33.579 1.00 88.12 97 GLU A C 1
ATOM 769 O O . GLU A 1 97 ? -4.918 -1.620 -34.637 1.00 88.12 97 GLU A O 1
ATOM 774 N N . THR A 1 98 ? -5.257 -2.855 -32.802 1.00 82.94 98 THR A N 1
ATOM 775 C CA . THR A 1 98 ? -6.673 -3.113 -33.074 1.00 82.94 98 THR A CA 1
ATOM 776 C C . THR A 1 98 ? -7.542 -2.245 -32.175 1.00 82.94 98 THR A C 1
ATOM 778 O O . THR A 1 98 ? -7.595 -2.466 -30.964 1.00 82.94 98 THR A O 1
ATOM 781 N N . TYR A 1 99 ? -8.274 -1.300 -32.760 1.00 81.19 99 TYR A N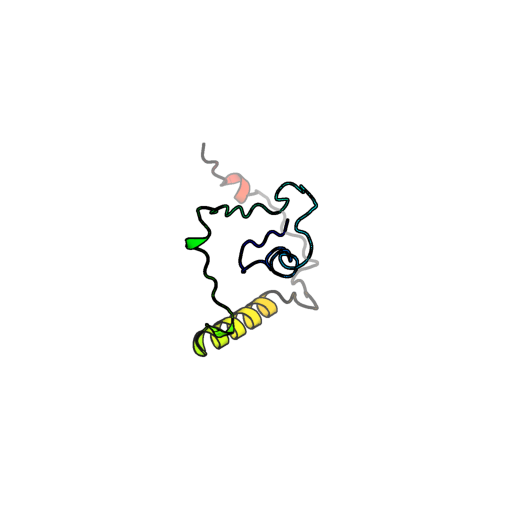 1
ATOM 782 C CA . TYR A 1 99 ? -9.290 -0.544 -32.032 1.00 81.19 99 TYR A CA 1
ATOM 783 C C . TYR A 1 99 ? -10.599 -1.336 -32.002 1.00 81.19 99 TYR A C 1
ATOM 785 O O . TYR A 1 99 ? -11.132 -1.714 -33.048 1.00 81.19 99 TYR A O 1
ATOM 793 N N . LEU A 1 100 ? -11.113 -1.598 -30.800 1.00 70.62 100 LEU A N 1
ATOM 794 C CA . LEU A 1 100 ? -12.483 -2.078 -30.626 1.00 70.62 100 LEU A CA 1
ATOM 795 C C . LEU A 1 100 ? -13.435 -0.935 -31.007 1.00 70.62 100 LEU A C 1
ATOM 797 O O . LEU A 1 100 ? -13.319 0.162 -30.458 1.00 70.62 100 LEU A O 1
ATOM 801 N N . ILE A 1 101 ? -14.330 -1.198 -31.961 1.00 59.19 101 ILE A N 1
ATOM 802 C CA . ILE A 1 101 ? -15.443 -0.313 -32.344 1.00 59.19 101 ILE A CA 1
ATOM 803 C C . ILE A 1 101 ? -16.674 -0.702 -31.532 1.00 59.19 101 ILE A C 1
ATOM 805 O O . ILE A 1 101 ? -16.946 -1.923 -31.453 1.00 59.19 101 ILE A O 1
#

pLDDT: mean 73.84, std 14.33, range [45.44, 96.56]

Radius of gyration: 32.22 Å; chains: 1; bounding box: 63×45×82 Å